Protein AF-A0A7W8EY27-F1 (afdb_monomer_lite)

Foldseek 3Di:
DDDDDDDDDDDDDDDDDDDDDDDDDDDDDDDDDDDDDDDDDDDDDDDDPPPPDPDDDDPCLVPFEKEKDWDWAADPPPVAFDQAPVRGTTWIKIFIAGLPVLDTPDIFDTHYRHDQPLVCLVVRPCVVVCVSHQYAYEPSNPPNPHNYQDDADVVRGDDPVSVVVNVVSCVSVCSNVPD

pLDDT: mean 74.83, std 25.45, range [29.02, 97.44]

Radius of gyration: 28.98 Å; chains: 1; bounding box: 50×97×65 Å

Organism: Streptomyces spectabilis (NCBI:txid68270)

Sequence (179 aa):
MAAHSPRSVASTAGLPGPLGEQRADLGAQAHRLAPVASHRTDGPRSGPPLTVGPVARFSDAVDRLWIVDGTLIPVRDRTLAASSRNYRFSANVQIIIDANTRLVVATARPAPGSKADAQVWRSAGLARHCDGVTVLGDGAYLNTGLIVPHRQRQRRPLLPGEEAENAEHRRVRARVEHT

Secondary structure (DSSP, 8-state):
---------------------------------PPPP--------PPPP---PPP--SS-TTT-EEEEEEEEEE-S-TTT-EE-TTSSEEEEEEEEEETTT--EEEE-PPEETTS-HHHHHHHHTGGGG-TTSEEE--GGGTTSSSB-PPPPBTTBPPPHHHHHHHHHHHHHHHHHH--

Structure (mmCIF, N/CA/C/O backbone):
data_AF-A0A7W8EY27-F1
#
_entry.id   AF-A0A7W8EY27-F1
#
loop_
_atom_site.group_PDB
_atom_site.id
_atom_site.type_symbol
_atom_site.label_atom_id
_atom_site.label_alt_id
_atom_site.label_comp_id
_atom_site.label_asym_id
_atom_site.label_entity_id
_atom_site.label_seq_id
_atom_site.pdbx_PDB_ins_code
_atom_site.Cartn_x
_atom_site.Cartn_y
_atom_site.Cartn_z
_atom_site.occupancy
_atom_site.B_iso_or_equiv
_atom_site.auth_seq_id
_atom_site.auth_comp_id
_atom_site.auth_asym_id
_atom_site.auth_atom_id
_atom_site.pdbx_PDB_model_num
ATOM 1 N N . MET A 1 1 ? -12.739 52.196 -45.616 1.00 39.84 1 MET A N 1
ATOM 2 C CA . MET A 1 1 ? -13.053 51.087 -46.547 1.00 39.84 1 MET A CA 1
ATOM 3 C C . MET A 1 1 ? -13.691 49.978 -45.722 1.00 39.84 1 MET A C 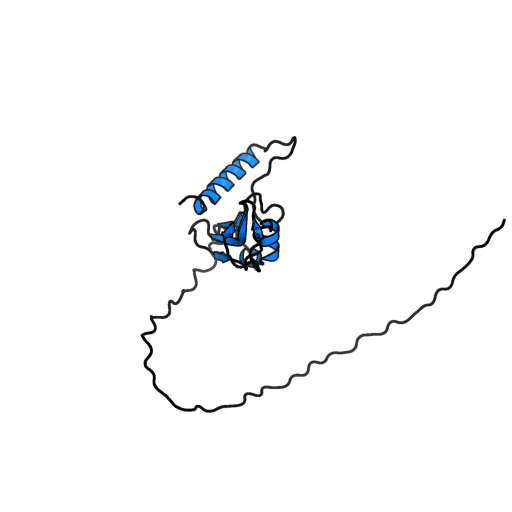1
ATOM 5 O O . MET A 1 1 ? -13.030 49.469 -44.833 1.00 39.84 1 MET A O 1
ATOM 9 N N . ALA A 1 2 ? -15.026 49.901 -45.699 1.00 39.66 2 ALA A N 1
ATOM 10 C CA . ALA A 1 2 ? -15.838 48.980 -46.519 1.00 39.66 2 ALA A CA 1
ATOM 11 C C . ALA A 1 2 ? -15.528 47.508 -46.159 1.00 39.66 2 ALA A C 1
ATOM 13 O O . ALA A 1 2 ? -14.457 47.020 -46.483 1.00 39.66 2 ALA A O 1
ATOM 14 N N . ALA A 1 3 ? -16.298 46.888 -45.258 1.00 42.50 3 ALA A N 1
ATOM 15 C CA . ALA A 1 3 ? -17.567 46.182 -45.507 1.00 42.50 3 ALA A CA 1
ATOM 16 C C . ALA A 1 3 ? -17.375 44.824 -46.211 1.00 42.50 3 ALA A C 1
ATOM 18 O O . ALA A 1 3 ? -16.775 44.793 -47.279 1.00 42.50 3 ALA A O 1
ATOM 19 N N . HIS A 1 4 ? -17.944 43.766 -45.611 1.00 36.91 4 HIS A N 1
ATOM 20 C CA . HIS A 1 4 ? -18.689 42.633 -46.206 1.00 36.91 4 HIS A CA 1
ATOM 21 C C . HIS A 1 4 ? -18.463 41.315 -45.434 1.00 36.91 4 HIS A C 1
ATOM 23 O O . HIS A 1 4 ? -17.476 40.613 -45.610 1.00 36.91 4 HIS A O 1
ATOM 29 N N . SER A 1 5 ? -19.449 40.961 -44.606 1.00 43.28 5 SER A N 1
ATOM 30 C CA . SER A 1 5 ? -19.965 39.580 -44.528 1.00 43.28 5 SER A CA 1
ATOM 31 C C . SER A 1 5 ? -20.888 39.378 -45.754 1.00 43.28 5 SER A C 1
ATOM 33 O O . SER A 1 5 ? -21.398 40.408 -46.216 1.00 43.28 5 SER A O 1
ATOM 35 N N . PRO A 1 6 ? -21.180 38.160 -46.285 1.00 49.75 6 PRO A N 1
ATOM 36 C CA . PRO A 1 6 ? -22.027 37.196 -45.554 1.00 49.75 6 PRO A CA 1
ATOM 37 C C . PRO A 1 6 ? -21.968 35.683 -45.956 1.00 49.75 6 PRO A C 1
ATOM 39 O O . PRO A 1 6 ? -21.448 35.317 -47.000 1.00 49.75 6 PRO A O 1
ATOM 42 N N . ARG A 1 7 ? -22.669 34.861 -45.142 1.00 37.38 7 ARG A N 1
ATOM 43 C CA . ARG A 1 7 ? -23.525 33.671 -45.461 1.00 37.38 7 ARG A CA 1
ATOM 44 C C . ARG A 1 7 ? -22.876 32.409 -46.082 1.00 37.38 7 ARG A C 1
ATOM 46 O O . ARG A 1 7 ? -22.248 32.473 -47.120 1.00 37.38 7 ARG A O 1
ATOM 53 N N . SER A 1 8 ? -22.946 31.234 -45.437 1.00 36.62 8 SER A N 1
ATOM 54 C CA . SER A 1 8 ? -24.095 30.322 -45.171 1.00 36.62 8 SER A CA 1
ATOM 55 C C . SER A 1 8 ? -24.242 29.244 -46.249 1.00 36.62 8 SER A C 1
ATOM 57 O O . SER A 1 8 ? -24.444 29.606 -47.399 1.00 36.62 8 SER A O 1
ATOM 59 N N . VAL A 1 9 ? -24.235 27.960 -45.856 1.00 43.50 9 VAL A N 1
ATOM 60 C CA . VAL A 1 9 ? -25.281 26.970 -46.200 1.00 43.50 9 VAL A CA 1
ATOM 61 C C . VAL A 1 9 ? -25.145 25.700 -45.347 1.00 43.50 9 VAL A C 1
ATOM 63 O O . VAL A 1 9 ? -24.051 25.195 -45.111 1.00 43.50 9 VAL A O 1
ATOM 66 N N . ALA A 1 10 ? -26.295 25.204 -44.894 1.00 38.69 10 ALA A N 1
ATOM 67 C CA . ALA A 1 10 ? -26.506 23.917 -44.243 1.00 38.69 10 ALA A CA 1
ATOM 68 C C . ALA A 1 10 ? -26.800 22.811 -45.277 1.00 38.69 10 ALA A C 1
ATOM 70 O O . ALA A 1 10 ? -27.369 23.101 -46.327 1.00 38.69 10 ALA A O 1
ATOM 71 N N . SER A 1 11 ? -26.508 21.549 -44.944 1.00 38.34 11 SER A N 1
ATOM 72 C CA . SER A 1 11 ? -27.146 20.352 -45.533 1.00 38.34 11 SER A CA 1
ATOM 73 C C . SER A 1 11 ? -26.910 19.159 -44.586 1.00 38.34 11 SER A C 1
ATOM 75 O O . SER A 1 11 ? -25.766 18.838 -44.290 1.00 38.34 11 SER A O 1
ATOM 77 N N . THR A 1 12 ? -27.877 18.757 -43.755 1.00 35.62 12 THR A N 1
ATOM 78 C CA . THR A 1 12 ? -28.962 17.763 -43.943 1.00 35.62 12 THR A CA 1
ATOM 79 C C . THR A 1 12 ? -28.544 16.336 -44.316 1.00 35.62 12 THR A C 1
ATOM 81 O O . THR A 1 12 ? -28.129 16.081 -45.437 1.00 35.62 12 THR A O 1
ATOM 84 N N . ALA A 1 13 ? -28.908 15.435 -43.392 1.00 35.19 13 ALA A N 1
ATOM 85 C CA . ALA A 1 13 ? -29.432 14.079 -43.588 1.00 35.19 13 ALA A CA 1
ATOM 86 C C . ALA A 1 13 ? -28.459 12.926 -43.905 1.00 35.19 13 ALA A C 1
ATOM 88 O O . ALA A 1 13 ? -27.740 12.940 -44.894 1.00 35.19 13 ALA A O 1
ATOM 89 N N . GLY A 1 14 ? -28.567 11.857 -43.100 1.00 32.81 14 GLY A N 1
ATOM 90 C CA . GLY A 1 14 ? -28.190 10.506 -43.524 1.00 32.81 14 GLY A CA 1
ATOM 91 C C . GLY A 1 14 ? -27.689 9.562 -42.427 1.00 32.81 14 GLY A C 1
ATOM 92 O O . GLY A 1 14 ? -26.531 9.170 -42.462 1.00 32.81 14 GLY A O 1
ATOM 93 N N . LEU A 1 15 ? -28.550 9.149 -41.488 1.00 43.91 15 LEU A N 1
ATOM 94 C CA . LEU A 1 15 ? -28.412 7.830 -40.844 1.00 43.91 15 LEU A CA 1
ATOM 95 C C . LEU A 1 15 ? -29.001 6.766 -41.782 1.00 43.91 15 LEU A C 1
ATOM 97 O O . LEU A 1 15 ? -30.041 7.022 -42.392 1.00 43.91 15 LEU A O 1
ATOM 101 N N . PRO A 1 16 ? -28.406 5.564 -41.832 1.00 44.81 16 PRO A N 1
ATOM 102 C CA . PRO A 1 16 ? -29.227 4.380 -41.571 1.00 44.81 16 PRO A CA 1
ATOM 103 C C . PRO A 1 16 ? -28.518 3.294 -40.735 1.00 44.81 16 PRO A C 1
ATOM 105 O O . PRO A 1 16 ? -27.417 2.870 -41.062 1.00 44.81 16 PRO A O 1
ATOM 108 N N . GLY A 1 17 ? -29.212 2.842 -39.681 1.00 38.66 17 GLY A N 1
ATOM 109 C CA . GLY A 1 17 ? -29.614 1.441 -39.441 1.00 38.66 17 GLY A CA 1
ATOM 110 C C . GLY A 1 17 ? -28.564 0.330 -39.207 1.00 38.66 17 GLY A C 1
ATOM 111 O O . GLY A 1 17 ? -27.627 0.197 -39.985 1.00 38.66 17 GLY A O 1
ATOM 112 N N . PRO A 1 18 ? -28.762 -0.548 -38.197 1.00 43.91 18 PRO A N 1
ATOM 113 C CA . PRO A 1 18 ? -27.839 -1.630 -37.864 1.00 43.91 18 PRO A CA 1
ATOM 114 C C . PRO A 1 18 ? -28.079 -2.897 -38.708 1.00 43.91 18 PRO A C 1
ATOM 116 O O . PRO A 1 18 ? -29.211 -3.328 -38.913 1.00 43.91 18 PRO A O 1
ATOM 119 N N . LEU A 1 19 ? -26.985 -3.528 -39.129 1.00 41.59 19 LEU A N 1
ATOM 120 C CA . LEU A 1 19 ? -26.885 -4.921 -39.578 1.00 41.59 19 LEU A CA 1
ATOM 121 C C . LEU A 1 19 ? -25.926 -5.576 -38.574 1.00 41.59 19 LEU A C 1
ATOM 123 O O . LEU A 1 19 ? -24.900 -4.987 -38.260 1.00 41.59 19 LEU A O 1
ATOM 127 N N . GLY A 1 20 ? -26.127 -6.735 -37.977 1.00 33.25 20 GLY A N 1
ATOM 128 C CA . GLY A 1 20 ? -27.022 -7.855 -38.191 1.00 33.25 20 GLY A CA 1
ATOM 129 C C . GLY A 1 20 ? -26.332 -8.997 -37.442 1.00 33.25 20 GLY A C 1
ATOM 130 O O . GLY A 1 20 ? -25.113 -9.146 -37.524 1.00 33.25 20 GLY A O 1
ATOM 131 N N . GLU A 1 21 ? -27.083 -9.728 -36.627 1.00 33.72 21 GLU A N 1
ATOM 132 C CA . GLU A 1 21 ? -26.597 -10.891 -35.891 1.00 33.72 21 GLU A CA 1
ATOM 133 C C . GLU A 1 21 ? -25.935 -11.906 -36.832 1.00 33.72 21 GLU A C 1
ATOM 135 O O . GLU A 1 21 ? -26.532 -12.342 -37.814 1.00 33.72 21 GLU A O 1
ATOM 140 N N . GLN A 1 22 ? -24.733 -12.358 -36.481 1.00 35.47 22 GLN A N 1
ATOM 141 C CA . GLN A 1 22 ? -24.201 -13.634 -36.949 1.00 35.47 22 GLN A CA 1
ATOM 142 C C . GLN A 1 22 ? -23.753 -14.447 -35.738 1.00 35.47 22 GLN A C 1
ATOM 144 O O . GLN A 1 22 ? -22.597 -14.446 -35.321 1.00 35.47 22 GLN A O 1
ATOM 149 N N . ARG A 1 23 ? -24.731 -15.149 -35.160 1.00 34.97 23 ARG A N 1
ATOM 150 C CA . ARG A 1 23 ? -24.498 -16.415 -34.472 1.00 34.97 23 ARG A CA 1
ATOM 151 C C . ARG A 1 23 ? -24.338 -17.485 -35.548 1.00 34.97 23 ARG A C 1
ATOM 153 O O . ARG A 1 23 ? -25.296 -17.788 -36.250 1.00 34.97 23 ARG A O 1
ATOM 160 N N . ALA A 1 24 ? -23.144 -18.052 -35.653 1.00 36.31 24 ALA A N 1
ATOM 161 C CA . ALA A 1 24 ? -22.920 -19.323 -36.321 1.00 36.31 24 ALA A CA 1
ATOM 162 C C . ALA A 1 24 ? -22.133 -20.222 -35.365 1.00 36.31 24 ALA A C 1
ATOM 164 O O . ALA A 1 24 ? -20.960 -20.002 -35.074 1.00 36.31 24 ALA A O 1
ATOM 165 N N . ASP A 1 25 ? -22.882 -21.175 -34.833 1.00 33.16 25 ASP A N 1
ATOM 166 C CA . ASP A 1 25 ? -22.452 -22.433 -34.247 1.00 33.16 25 ASP A CA 1
ATOM 167 C C . ASP A 1 25 ? -21.767 -23.287 -35.327 1.00 33.16 25 ASP A C 1
ATOM 169 O O . ASP A 1 25 ? -22.235 -23.264 -36.462 1.00 33.16 25 ASP A O 1
ATOM 173 N N . LEU A 1 26 ? -20.672 -23.976 -34.985 1.00 34.34 26 LEU A N 1
ATOM 174 C CA . LEU A 1 26 ? -19.937 -25.027 -35.727 1.00 34.34 26 LEU A CA 1
ATOM 175 C C . LEU A 1 26 ? -18.497 -24.987 -35.188 1.00 34.34 26 LEU A C 1
ATOM 177 O O . LEU A 1 26 ? -17.794 -23.998 -35.336 1.00 34.34 26 LEU A O 1
ATOM 181 N N . GLY A 1 27 ? -17.937 -25.988 -34.535 1.00 29.02 27 GLY A N 1
ATOM 182 C CA . GLY A 1 27 ? -18.229 -27.405 -34.536 1.00 29.02 27 GLY A CA 1
ATOM 183 C C . GLY A 1 27 ? -16.882 -28.069 -34.264 1.00 29.02 27 GLY A C 1
ATOM 184 O O . GLY A 1 27 ? -15.883 -27.764 -34.911 1.00 29.02 27 GLY A O 1
ATOM 185 N N . ALA A 1 28 ? -16.845 -28.904 -33.234 1.00 33.84 28 ALA A N 1
ATOM 186 C CA . ALA A 1 28 ? -15.670 -29.625 -32.783 1.00 33.84 28 ALA A CA 1
ATOM 187 C C . ALA A 1 28 ? -14.904 -30.305 -33.933 1.00 33.84 28 ALA A C 1
ATOM 189 O O . ALA A 1 28 ? -15.466 -31.108 -34.674 1.00 33.84 28 ALA A O 1
ATOM 190 N N . GLN A 1 29 ? -13.594 -30.072 -34.007 1.00 35.44 29 GLN A N 1
ATOM 191 C CA . GLN A 1 29 ? -12.666 -30.974 -34.690 1.00 35.44 29 GLN A CA 1
ATOM 192 C C . GLN A 1 29 ? -11.597 -31.436 -33.704 1.00 35.44 29 GLN A C 1
ATOM 194 O O . GLN A 1 29 ? -10.486 -30.920 -33.623 1.00 35.44 29 GLN A O 1
ATOM 199 N N . ALA A 1 30 ? -11.981 -32.445 -32.924 1.00 30.55 30 ALA A N 1
ATOM 200 C CA . ALA A 1 30 ? -11.060 -33.293 -32.193 1.00 30.55 30 ALA A CA 1
ATOM 201 C C . ALA A 1 30 ? -10.407 -34.268 -33.185 1.00 30.55 30 ALA A C 1
ATOM 203 O O . ALA A 1 30 ? -10.960 -35.326 -33.493 1.00 30.55 30 ALA A O 1
ATOM 204 N N . HIS A 1 31 ? -9.221 -33.924 -33.689 1.00 36.97 31 HIS A N 1
ATOM 205 C CA . HIS A 1 31 ? -8.372 -34.903 -34.357 1.00 36.97 31 HIS A CA 1
ATOM 206 C C . HIS A 1 31 ? -7.661 -35.767 -33.313 1.00 36.97 31 HIS A C 1
ATOM 208 O O . HIS A 1 31 ? -6.730 -35.367 -32.620 1.00 36.97 31 HIS A O 1
ATOM 214 N N . ARG A 1 32 ? -8.193 -36.983 -33.222 1.00 32.28 32 ARG A N 1
ATOM 215 C CA . ARG A 1 32 ? -7.692 -38.174 -32.546 1.00 32.28 32 ARG A CA 1
ATOM 216 C C . ARG A 1 32 ? -6.268 -38.505 -33.022 1.00 32.28 32 ARG A C 1
ATOM 218 O O . ARG A 1 32 ? -6.094 -38.909 -34.167 1.00 32.28 32 ARG A O 1
ATOM 225 N N . LEU A 1 33 ? -5.280 -38.405 -32.134 1.00 32.91 33 LEU A N 1
ATOM 226 C CA . LEU A 1 33 ? -3.981 -39.071 -32.275 1.00 32.91 33 LEU A CA 1
ATOM 227 C C . LEU A 1 33 ? -3.872 -40.150 -31.190 1.00 32.91 33 LEU A C 1
ATOM 229 O O . LEU A 1 33 ? -3.999 -39.866 -30.001 1.00 32.91 33 LEU A O 1
ATOM 233 N N . ALA A 1 34 ? -3.707 -41.398 -31.627 1.00 34.78 34 ALA A N 1
ATOM 234 C CA . ALA A 1 34 ? -3.417 -42.555 -30.783 1.00 34.78 34 ALA A CA 1
ATOM 235 C C . ALA A 1 34 ? -1.908 -42.602 -30.432 1.00 34.78 34 ALA A C 1
ATOM 237 O O . ALA A 1 34 ? -1.109 -41.953 -31.110 1.00 34.78 34 ALA A O 1
ATOM 238 N N . PRO A 1 35 ? -1.503 -43.326 -29.370 1.00 32.44 35 PRO A N 1
ATOM 239 C CA . PRO A 1 35 ? -0.240 -43.095 -28.676 1.00 32.44 35 PRO A CA 1
ATOM 240 C C . PRO A 1 35 ? 0.935 -43.854 -29.307 1.00 32.44 35 PRO A C 1
ATOM 242 O O . PRO A 1 35 ? 0.798 -45.008 -29.710 1.00 32.44 35 PRO A O 1
ATOM 245 N N . VAL A 1 36 ? 2.117 -43.232 -29.313 1.00 35.56 36 VAL A N 1
ATOM 246 C CA . VAL A 1 36 ? 3.402 -43.921 -29.513 1.00 35.56 36 VAL A CA 1
ATOM 247 C C . VAL A 1 36 ? 3.974 -44.308 -28.151 1.00 35.56 36 VAL A C 1
ATOM 249 O O . VAL A 1 36 ? 4.034 -43.497 -27.226 1.00 35.56 36 VAL A O 1
ATOM 252 N N . ALA A 1 37 ? 4.361 -45.575 -28.034 1.00 33.34 37 ALA A N 1
ATOM 253 C CA . ALA A 1 37 ? 4.881 -46.184 -26.824 1.00 33.34 37 ALA A CA 1
ATOM 254 C C . ALA A 1 37 ? 6.323 -45.749 -26.496 1.00 33.34 37 ALA A C 1
ATOM 256 O O . ALA A 1 37 ? 7.209 -45.747 -27.345 1.00 33.34 37 ALA A O 1
ATOM 257 N N . SER A 1 38 ? 6.508 -45.444 -25.212 1.00 35.00 38 SER A N 1
ATOM 258 C CA . SER A 1 38 ? 7.601 -45.846 -24.317 1.00 35.00 38 SER A CA 1
ATOM 259 C C . SER A 1 38 ? 9.056 -45.781 -24.805 1.00 35.00 38 SER A C 1
ATOM 261 O O . SER A 1 38 ? 9.580 -46.723 -25.389 1.00 35.00 38 SER A O 1
ATOM 263 N N . HIS A 1 39 ? 9.777 -44.774 -24.311 1.00 36.78 39 HIS A N 1
ATOM 264 C CA . HIS A 1 39 ? 11.150 -44.954 -23.834 1.00 36.78 39 HIS A CA 1
ATOM 265 C C . HIS A 1 39 ? 11.195 -44.562 -22.350 1.00 36.78 39 HIS A C 1
ATOM 267 O O . HIS A 1 39 ? 10.765 -43.477 -21.964 1.00 36.78 39 HIS A O 1
ATOM 273 N N . ARG A 1 40 ? 11.631 -45.503 -21.504 1.00 37.28 40 ARG A N 1
ATOM 274 C CA . ARG A 1 40 ? 11.847 -45.297 -20.068 1.00 37.28 40 ARG A CA 1
ATOM 275 C C . ARG A 1 40 ? 13.123 -44.485 -19.870 1.00 37.28 40 ARG A C 1
ATOM 277 O O . ARG A 1 40 ? 14.175 -44.896 -20.350 1.00 37.28 40 ARG A O 1
ATOM 284 N N . THR A 1 41 ? 13.037 -43.423 -19.083 1.00 42.50 41 THR A N 1
ATOM 285 C CA . THR A 1 41 ? 14.173 -42.858 -18.350 1.00 42.50 41 THR A CA 1
ATOM 286 C C . THR A 1 41 ? 13.697 -42.538 -16.942 1.00 42.50 41 THR A C 1
ATOM 288 O O . THR A 1 41 ? 12.775 -41.741 -16.762 1.00 42.50 41 THR A O 1
ATOM 291 N N . ASP A 1 42 ? 14.295 -43.212 -15.964 1.00 41.06 42 ASP A N 1
ATOM 292 C CA . ASP A 1 42 ? 14.052 -43.039 -14.537 1.00 41.06 42 ASP A CA 1
ATOM 293 C C . ASP A 1 42 ? 14.366 -41.597 -14.100 1.00 41.06 42 ASP A C 1
ATOM 295 O O . ASP A 1 42 ? 15.500 -41.132 -14.210 1.00 41.06 42 ASP A O 1
ATOM 299 N N . GLY A 1 43 ? 13.352 -40.882 -13.605 1.00 39.62 43 GLY A N 1
ATOM 300 C CA . GLY A 1 43 ? 13.485 -39.570 -12.964 1.00 39.62 43 GLY A CA 1
ATOM 301 C C . GLY A 1 43 ? 13.320 -39.682 -11.442 1.00 39.62 43 GLY A C 1
ATOM 302 O O . GLY A 1 43 ? 12.569 -40.543 -10.973 1.00 39.62 43 GLY A O 1
ATOM 303 N N . PRO A 1 44 ? 13.996 -38.849 -10.629 1.00 45.84 44 PRO A N 1
ATOM 304 C CA . PRO A 1 44 ? 13.914 -38.961 -9.180 1.00 45.84 44 PRO A CA 1
ATOM 305 C C . PRO A 1 44 ? 12.554 -38.483 -8.643 1.00 45.84 44 PRO A C 1
ATOM 307 O O . PRO A 1 44 ? 12.056 -37.416 -8.989 1.00 45.84 44 PRO A O 1
ATOM 310 N N . ARG A 1 45 ? 11.993 -39.338 -7.777 1.00 45.34 45 ARG A N 1
ATOM 311 C CA . ARG A 1 45 ? 10.864 -39.197 -6.836 1.00 45.34 45 ARG A CA 1
ATOM 312 C C . ARG A 1 45 ? 10.165 -37.829 -6.793 1.00 45.34 45 ARG A C 1
ATOM 314 O O . ARG A 1 45 ? 10.619 -36.900 -6.129 1.00 45.34 45 ARG A O 1
ATOM 321 N N . SER A 1 46 ? 8.964 -37.782 -7.367 1.00 51.47 46 SER A N 1
ATOM 322 C CA . SER A 1 46 ? 7.932 -36.804 -7.022 1.00 51.47 46 SER A CA 1
ATOM 323 C C . SER A 1 46 ? 7.588 -36.915 -5.531 1.00 51.47 46 SER A C 1
ATOM 325 O O . SER A 1 46 ? 7.111 -37.960 -5.081 1.00 51.47 46 SER A O 1
ATOM 327 N N . GLY A 1 47 ? 7.828 -35.854 -4.759 1.00 61.09 47 GLY A N 1
ATOM 328 C CA . GLY A 1 47 ? 7.238 -35.708 -3.426 1.00 61.09 47 GLY A CA 1
ATOM 329 C C . GLY A 1 47 ? 5.704 -35.672 -3.509 1.00 61.09 47 GLY A C 1
ATOM 330 O O . GLY A 1 47 ? 5.159 -35.421 -4.589 1.00 61.09 47 GLY A O 1
ATOM 331 N N . PRO A 1 48 ? 4.984 -35.946 -2.407 1.00 50.78 48 PRO A N 1
ATOM 332 C CA . PRO A 1 48 ? 3.528 -35.941 -2.427 1.00 50.78 48 PRO A CA 1
ATOM 333 C C . PRO A 1 48 ? 3.015 -34.543 -2.807 1.00 50.78 48 PRO A C 1
ATOM 335 O O . PRO A 1 48 ? 3.608 -33.543 -2.389 1.00 50.78 48 PRO A O 1
ATOM 338 N N . PRO A 1 49 ? 1.927 -34.440 -3.591 1.00 52.84 49 PRO A N 1
ATOM 339 C CA . PRO A 1 49 ? 1.341 -33.151 -3.915 1.00 52.84 49 PRO A CA 1
ATOM 340 C C . PRO A 1 49 ? 0.894 -32.478 -2.615 1.00 52.84 49 PRO A C 1
ATOM 342 O O . PRO A 1 49 ? 0.035 -32.996 -1.898 1.00 52.84 49 PRO A O 1
ATOM 345 N N . LEU A 1 50 ? 1.482 -31.321 -2.308 1.00 51.56 50 LEU A N 1
ATOM 346 C CA . LEU A 1 50 ? 0.990 -30.440 -1.255 1.00 51.56 50 LEU A CA 1
ATOM 347 C C . LEU A 1 50 ? -0.383 -29.929 -1.695 1.00 51.56 50 LEU A C 1
ATOM 349 O O . LEU A 1 50 ? -0.506 -28.944 -2.419 1.00 51.56 50 LEU A O 1
ATOM 353 N N . THR A 1 51 ? -1.426 -30.651 -1.298 1.00 49.16 51 THR A N 1
ATOM 354 C CA . THR A 1 51 ? -2.804 -30.206 -1.467 1.00 49.16 51 THR A CA 1
ATOM 355 C C . THR A 1 51 ? -3.047 -29.120 -0.432 1.00 49.16 51 THR A C 1
ATOM 357 O O . THR A 1 51 ? -3.208 -29.404 0.753 1.00 49.16 51 THR A O 1
ATOM 360 N N . VAL A 1 52 ? -3.046 -27.863 -0.872 1.00 55.59 52 VAL A N 1
ATOM 361 C CA . VAL A 1 52 ? -3.577 -26.760 -0.070 1.00 55.59 52 VAL A CA 1
ATOM 362 C C . VAL A 1 52 ? -5.084 -26.979 0.007 1.00 55.59 52 VAL A C 1
ATOM 364 O O . VAL A 1 52 ? -5.802 -26.787 -0.974 1.00 55.59 52 VAL A O 1
ATOM 367 N N . GLY A 1 53 ? -5.557 -27.466 1.154 1.00 46.19 53 GLY A N 1
ATOM 368 C CA . GLY A 1 53 ? -6.986 -27.570 1.422 1.00 46.19 53 GLY A CA 1
ATOM 369 C C . GLY A 1 53 ? -7.643 -26.186 1.341 1.00 46.19 53 GLY A C 1
ATOM 370 O O . GLY A 1 53 ? -6.984 -25.182 1.623 1.00 46.19 53 GLY A O 1
ATOM 371 N N . PRO A 1 54 ? -8.925 -26.094 0.951 1.00 51.50 54 PRO A N 1
ATOM 372 C CA . PRO A 1 54 ? -9.630 -24.822 0.952 1.00 51.50 54 PRO A CA 1
ATOM 373 C C . PRO A 1 54 ? -9.618 -24.246 2.372 1.00 51.50 54 PRO A C 1
ATOM 375 O O . PRO A 1 54 ? -10.165 -24.845 3.299 1.00 51.50 54 PRO A O 1
ATOM 378 N N . VAL A 1 55 ? -8.970 -23.090 2.537 1.00 56.16 55 VAL A N 1
ATOM 379 C CA . VAL A 1 55 ? -9.009 -22.321 3.784 1.00 56.16 55 VAL A CA 1
ATOM 380 C C . VAL A 1 55 ? -10.473 -22.005 4.091 1.00 56.16 55 VAL A C 1
ATOM 382 O O . VAL A 1 55 ? -11.238 -21.644 3.193 1.00 56.16 55 VAL A O 1
ATOM 385 N N . ALA A 1 56 ? -10.859 -22.222 5.349 1.00 46.84 56 ALA A N 1
ATOM 386 C CA . ALA A 1 56 ? -12.233 -22.203 5.832 1.00 46.84 56 ALA A CA 1
ATOM 387 C C . ALA A 1 56 ? -13.068 -21.019 5.303 1.00 46.84 56 ALA A C 1
ATOM 389 O O . ALA A 1 56 ? -12.612 -19.879 5.172 1.00 46.84 56 ALA A O 1
ATOM 390 N N . ARG A 1 57 ? -14.325 -21.341 4.986 1.00 45.34 57 ARG A N 1
ATOM 391 C CA . ARG A 1 57 ? -15.325 -20.463 4.380 1.00 45.34 57 ARG A CA 1
ATOM 392 C C . ARG A 1 57 ? -15.807 -19.370 5.343 1.00 45.34 57 ARG A C 1
ATOM 394 O O . ARG A 1 57 ? -16.268 -19.667 6.435 1.00 45.34 57 ARG A O 1
ATOM 401 N N . PHE A 1 58 ? -15.774 -18.132 4.846 1.00 46.84 58 PHE A N 1
ATOM 402 C CA . PHE A 1 58 ? -16.816 -17.097 4.957 1.00 46.84 58 PHE A CA 1
ATOM 403 C C . PHE A 1 58 ? -17.488 -16.824 6.321 1.00 46.84 58 PHE A C 1
ATOM 405 O O . PHE A 1 58 ? -18.675 -16.517 6.345 1.00 46.84 58 PHE A O 1
ATOM 412 N N . SER A 1 59 ? -16.749 -16.844 7.435 1.00 40.06 59 SER A N 1
ATOM 413 C CA . SER A 1 59 ? -17.215 -16.233 8.701 1.00 40.06 59 SER A CA 1
ATOM 414 C C . SER A 1 59 ? -16.344 -15.060 9.195 1.00 40.06 59 SER A C 1
ATOM 416 O O . SER A 1 59 ? -16.685 -14.438 10.190 1.00 40.06 59 SER A O 1
ATOM 418 N N . ASP A 1 60 ? -15.262 -14.724 8.480 1.00 48.50 60 ASP A N 1
ATOM 419 C CA . ASP A 1 60 ? -14.131 -13.897 8.961 1.00 48.50 60 ASP A CA 1
ATOM 420 C C . ASP A 1 60 ? -14.014 -12.498 8.323 1.00 48.50 60 ASP A C 1
ATOM 422 O O . ASP A 1 60 ? -13.053 -11.775 8.579 1.00 48.50 60 ASP A O 1
ATOM 426 N N . ALA A 1 61 ? -14.916 -12.110 7.414 1.00 48.91 61 ALA A N 1
ATOM 427 C CA . ALA A 1 61 ? -14.717 -10.908 6.588 1.00 48.91 61 ALA A CA 1
ATOM 428 C C . ALA A 1 61 ? -14.602 -9.605 7.409 1.00 48.91 61 ALA A C 1
ATOM 430 O O . ALA A 1 61 ? -13.929 -8.672 6.983 1.00 48.91 61 ALA A O 1
ATOM 431 N N . VAL A 1 62 ? -15.199 -9.567 8.605 1.00 49.44 62 VAL A N 1
ATOM 432 C CA . VAL A 1 62 ? -15.123 -8.428 9.535 1.00 49.44 62 VAL A CA 1
ATOM 433 C C . VAL A 1 62 ? -13.775 -8.314 10.261 1.00 49.44 62 VAL A C 1
ATOM 435 O O . VAL A 1 62 ? -13.416 -7.211 10.661 1.00 49.44 62 VAL A O 1
ATOM 438 N N . ASP A 1 63 ? -12.994 -9.398 10.345 1.00 64.50 63 ASP A N 1
ATOM 439 C CA . ASP A 1 63 ? -11.707 -9.437 11.063 1.00 64.50 63 ASP A CA 1
ATOM 440 C C . ASP A 1 63 ? -10.485 -9.509 10.133 1.00 64.50 63 ASP A C 1
ATOM 442 O O . ASP A 1 63 ? -9.335 -9.392 10.576 1.00 64.50 63 ASP A O 1
ATOM 446 N N . ARG A 1 64 ? -10.701 -9.691 8.823 1.00 84.44 64 ARG A N 1
ATOM 447 C CA . ARG A 1 64 ? -9.607 -9.714 7.847 1.00 84.44 64 ARG A CA 1
ATOM 448 C C . ARG A 1 64 ? -9.103 -8.304 7.588 1.00 84.44 64 ARG A C 1
ATOM 450 O O . ARG A 1 64 ? -9.785 -7.452 7.015 1.00 84.44 64 ARG A O 1
ATOM 457 N N . LEU A 1 65 ? -7.864 -8.101 8.013 1.00 93.38 65 LEU A N 1
ATOM 458 C CA . LEU A 1 65 ? -7.148 -6.846 7.939 1.00 93.38 65 LEU A CA 1
ATOM 459 C C . LEU A 1 65 ? -5.887 -7.048 7.117 1.00 93.38 65 LEU A C 1
ATOM 461 O O . LEU A 1 65 ? -4.994 -7.795 7.518 1.00 93.38 65 LEU A O 1
ATOM 465 N N . TRP A 1 66 ? -5.810 -6.390 5.969 1.00 96.25 66 TRP A N 1
ATOM 466 C CA . TRP A 1 66 ? -4.637 -6.453 5.106 1.00 96.25 66 TRP A CA 1
ATOM 467 C C . TRP A 1 66 ? -3.903 -5.122 5.080 1.00 96.25 66 TRP A C 1
ATOM 469 O O . TRP A 1 66 ? -4.489 -4.057 5.257 1.00 96.25 66 TRP A O 1
ATOM 479 N N . ILE A 1 67 ? -2.601 -5.191 4.846 1.00 96.38 67 ILE A N 1
ATOM 480 C CA . ILE A 1 67 ? -1.720 -4.042 4.678 1.00 96.38 67 ILE A CA 1
ATOM 481 C C . ILE A 1 67 ? -1.145 -4.100 3.268 1.00 96.38 67 ILE A C 1
ATOM 483 O O . ILE A 1 67 ? -0.654 -5.139 2.827 1.00 96.38 67 ILE A O 1
ATOM 487 N N . VAL A 1 68 ? -1.211 -2.976 2.566 1.00 96.69 68 VAL A N 1
ATOM 488 C CA . VAL A 1 68 ? -0.522 -2.750 1.300 1.00 96.69 68 VAL A CA 1
ATOM 489 C C . VAL A 1 68 ? 0.768 -2.007 1.584 1.00 96.69 68 VAL A C 1
ATOM 491 O O . VAL A 1 68 ? 0.757 -0.971 2.254 1.00 96.69 68 VAL A O 1
ATOM 494 N N . ASP A 1 69 ? 1.862 -2.518 1.031 1.00 94.19 69 ASP A N 1
ATOM 495 C CA . ASP A 1 69 ? 3.157 -1.853 1.075 1.00 94.19 69 ASP A CA 1
ATOM 496 C C . ASP A 1 69 ? 3.860 -1.857 -0.291 1.00 94.19 69 ASP A C 1
ATOM 498 O O . ASP A 1 69 ? 3.584 -2.677 -1.173 1.00 94.19 69 ASP A O 1
ATOM 502 N N . GLY A 1 70 ? 4.747 -0.878 -0.466 1.00 94.62 70 GLY A N 1
ATOM 503 C CA . GLY A 1 70 ? 5.557 -0.682 -1.659 1.00 94.62 70 GLY A CA 1
ATOM 504 C C . GLY A 1 70 ? 7.013 -0.947 -1.326 1.00 94.62 70 GLY A C 1
ATOM 505 O O . GLY A 1 70 ? 7.676 -0.140 -0.682 1.00 94.62 70 GLY A O 1
ATOM 506 N N . THR A 1 71 ? 7.545 -2.072 -1.791 1.00 92.94 71 THR A N 1
ATOM 507 C CA . THR A 1 71 ? 8.940 -2.438 -1.545 1.00 92.94 71 THR A CA 1
ATOM 508 C C . THR A 1 71 ? 9.798 -2.138 -2.770 1.00 92.94 71 THR A C 1
ATOM 510 O O . THR A 1 71 ? 9.570 -2.653 -3.868 1.00 92.94 71 THR A O 1
ATOM 513 N N . LEU A 1 72 ? 10.845 -1.330 -2.580 1.00 94.69 72 LEU A N 1
ATOM 514 C CA . LEU A 1 72 ? 11.867 -1.092 -3.598 1.00 94.69 72 LEU A CA 1
ATOM 515 C C . LEU A 1 72 ? 12.903 -2.216 -3.584 1.00 94.69 72 LEU A C 1
ATOM 517 O O . LEU A 1 72 ? 13.796 -2.239 -2.739 1.00 94.69 72 LEU A O 1
ATOM 521 N N . ILE A 1 73 ? 12.825 -3.111 -4.564 1.00 94.31 73 ILE A N 1
ATOM 522 C CA . ILE A 1 73 ? 13.765 -4.221 -4.727 1.00 94.31 73 ILE A CA 1
ATOM 523 C C . ILE A 1 73 ? 14.847 -3.815 -5.727 1.00 94.31 73 ILE A C 1
ATOM 525 O O . ILE A 1 73 ? 14.537 -3.558 -6.895 1.00 94.31 73 ILE A O 1
ATOM 529 N N . PRO A 1 74 ? 16.127 -3.763 -5.327 1.00 94.62 74 PRO A N 1
ATOM 530 C CA . PRO A 1 74 ? 17.198 -3.518 -6.272 1.00 94.62 74 PRO A CA 1
ATOM 531 C C . PRO A 1 74 ? 17.310 -4.612 -7.325 1.00 94.62 74 PRO A C 1
ATOM 533 O O . PRO A 1 74 ? 17.471 -5.782 -6.984 1.00 94.62 74 PRO A O 1
ATOM 536 N N . VAL A 1 75 ? 17.322 -4.232 -8.600 1.00 93.25 75 VAL A N 1
ATOM 537 C CA . VAL A 1 75 ? 17.505 -5.180 -9.707 1.00 93.25 75 VAL A CA 1
ATOM 538 C C . VAL A 1 75 ? 18.481 -4.618 -10.739 1.00 93.25 75 VAL A C 1
ATOM 540 O O . VAL A 1 75 ? 18.596 -3.406 -10.918 1.00 93.25 75 VAL A O 1
ATOM 543 N N . ARG A 1 76 ? 19.232 -5.508 -11.403 1.00 92.94 76 ARG A N 1
ATOM 544 C CA . ARG A 1 76 ? 20.195 -5.133 -12.459 1.00 92.94 76 ARG A CA 1
ATOM 545 C C . ARG A 1 76 ? 19.544 -4.964 -13.829 1.00 92.94 76 ARG A C 1
ATOM 547 O O . ARG A 1 76 ? 20.121 -4.292 -14.680 1.00 92.94 76 ARG A O 1
ATOM 554 N N . ASP A 1 77 ? 18.372 -5.562 -14.025 1.00 92.75 77 ASP A N 1
ATOM 555 C CA . ASP A 1 77 ? 17.601 -5.448 -15.256 1.00 92.75 77 ASP A CA 1
ATOM 556 C C . ASP A 1 77 ? 17.166 -3.992 -15.474 1.00 92.75 77 ASP A C 1
ATOM 558 O O . ASP A 1 77 ? 16.307 -3.462 -14.768 1.00 92.75 77 ASP A O 1
ATOM 562 N N . ARG A 1 78 ? 17.784 -3.342 -16.464 1.00 90.00 78 ARG A N 1
ATOM 563 C CA . ARG A 1 78 ? 17.543 -1.935 -16.807 1.00 90.00 78 ARG A CA 1
ATOM 564 C C . ARG A 1 78 ? 16.240 -1.713 -17.571 1.00 90.00 78 ARG A C 1
ATOM 566 O O . ARG A 1 78 ? 15.851 -0.565 -17.743 1.00 90.00 78 ARG A O 1
ATOM 573 N N . THR A 1 79 ? 15.571 -2.778 -18.010 1.00 91.88 79 THR A N 1
ATOM 574 C CA . THR A 1 79 ? 14.243 -2.688 -18.630 1.00 91.88 79 THR A CA 1
ATOM 575 C C . THR A 1 79 ? 13.132 -2.592 -17.581 1.00 91.88 79 THR A C 1
ATOM 577 O O . THR A 1 79 ? 12.091 -1.993 -17.844 1.00 91.88 79 THR A O 1
ATOM 580 N N . LEU A 1 80 ? 13.369 -3.131 -16.377 1.00 89.25 80 LEU A N 1
ATOM 581 C CA . LEU A 1 80 ? 12.421 -3.116 -15.259 1.00 89.25 80 LEU A CA 1
ATOM 582 C C . LEU A 1 80 ? 12.773 -2.084 -14.179 1.00 89.25 80 LEU A C 1
ATOM 584 O O . LEU A 1 80 ? 11.867 -1.511 -13.576 1.00 89.25 80 LEU A O 1
ATOM 588 N N . ALA A 1 81 ? 14.059 -1.831 -13.915 1.00 93.62 81 ALA A N 1
ATOM 589 C CA . ALA A 1 81 ? 14.477 -0.869 -12.897 1.00 93.62 81 ALA A CA 1
ATOM 590 C C . ALA A 1 81 ? 14.549 0.571 -13.402 1.00 93.62 81 ALA A C 1
ATOM 592 O O . ALA A 1 81 ? 14.986 0.856 -14.514 1.00 93.62 81 ALA A O 1
ATOM 593 N N . ALA A 1 82 ? 14.271 1.496 -12.487 1.00 95.69 82 ALA A N 1
ATOM 594 C CA . ALA A 1 82 ? 14.630 2.901 -12.621 1.00 95.69 82 ALA A CA 1
ATOM 595 C C . ALA A 1 82 ? 15.343 3.380 -11.354 1.00 95.69 82 ALA A C 1
ATOM 597 O O . ALA A 1 82 ? 15.264 2.739 -10.302 1.00 95.69 82 ALA A O 1
ATOM 598 N N . SER A 1 83 ? 16.039 4.514 -11.459 1.00 93.44 83 SER A N 1
ATOM 599 C CA . SER A 1 83 ? 16.574 5.202 -10.283 1.00 93.44 83 SER A CA 1
ATOM 600 C C . SER A 1 83 ? 15.434 5.512 -9.310 1.00 93.44 83 SER A C 1
ATOM 602 O O . SER A 1 83 ? 14.407 6.063 -9.705 1.00 93.44 83 SER A O 1
ATOM 604 N N . SER A 1 84 ? 15.602 5.113 -8.055 1.00 87.19 84 SER A N 1
ATOM 605 C CA . SER A 1 84 ? 14.620 5.300 -6.986 1.00 87.19 84 SER A CA 1
ATOM 606 C C . SER A 1 84 ? 15.088 6.361 -5.984 1.00 87.19 84 SER A C 1
ATOM 608 O O . SER A 1 84 ? 16.187 6.903 -6.106 1.00 87.19 84 SER A O 1
ATOM 610 N N . ARG A 1 85 ? 14.274 6.649 -4.959 1.00 83.19 85 ARG A N 1
ATOM 611 C CA . ARG A 1 85 ? 14.570 7.674 -3.935 1.00 83.19 85 ARG A CA 1
ATOM 612 C C . ARG A 1 85 ? 15.887 7.452 -3.177 1.00 83.19 85 ARG A C 1
ATOM 614 O O . ARG A 1 85 ? 16.444 8.406 -2.654 1.00 83.19 85 ARG A O 1
ATOM 621 N N . ASN A 1 86 ? 16.412 6.228 -3.184 1.00 82.44 86 ASN A N 1
ATOM 622 C CA . ASN A 1 86 ? 17.679 5.872 -2.539 1.00 82.44 86 ASN A CA 1
ATOM 623 C C . ASN A 1 86 ? 18.871 5.878 -3.519 1.00 82.44 86 ASN A C 1
ATOM 625 O O . ASN A 1 86 ? 19.873 5.216 -3.264 1.00 82.44 86 ASN A O 1
ATOM 629 N N . TYR A 1 87 ? 18.741 6.538 -4.680 1.00 79.38 87 TYR A N 1
ATOM 630 C CA . TYR A 1 87 ? 19.731 6.592 -5.775 1.00 79.38 87 TYR A CA 1
ATOM 631 C C . TYR A 1 87 ? 20.189 5.222 -6.311 1.00 79.38 87 TYR A C 1
ATOM 633 O O . TYR A 1 87 ? 21.165 5.113 -7.053 1.00 79.38 87 TYR A O 1
ATOM 641 N N . ARG A 1 88 ? 19.459 4.156 -5.970 1.00 88.62 88 ARG A N 1
ATOM 642 C CA . ARG A 1 88 ? 19.692 2.788 -6.431 1.00 88.62 88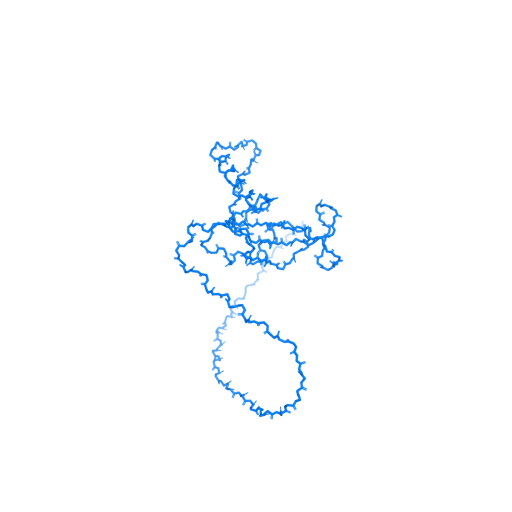 ARG A CA 1
ATOM 643 C C . ARG A 1 88 ? 18.679 2.433 -7.514 1.00 88.62 88 ARG A C 1
ATOM 645 O O . ARG A 1 88 ? 17.504 2.796 -7.412 1.00 88.62 88 ARG A O 1
ATOM 652 N N . PHE A 1 89 ? 19.140 1.726 -8.546 1.00 93.75 89 PHE A N 1
ATOM 653 C CA . PHE A 1 89 ? 18.260 1.145 -9.558 1.00 93.75 89 PHE A CA 1
ATOM 654 C C . PHE A 1 89 ? 17.441 0.022 -8.926 1.00 93.75 89 PHE A C 1
ATOM 656 O O . PHE A 1 89 ? 17.995 -0.985 -8.480 1.00 93.75 89 PHE A O 1
ATOM 663 N N . SER A 1 90 ? 16.129 0.225 -8.888 1.00 96.12 90 SER A N 1
ATOM 664 C CA . SER A 1 90 ? 15.193 -0.674 -8.224 1.00 96.12 90 SER A CA 1
ATOM 665 C C . SER A 1 90 ? 13.911 -0.817 -9.034 1.00 96.12 90 SER A C 1
ATOM 667 O O . SER A 1 90 ? 13.564 0.048 -9.844 1.00 96.12 90 SER A O 1
ATOM 669 N N . ALA A 1 91 ? 13.201 -1.906 -8.782 1.00 96.56 91 ALA A N 1
ATOM 670 C CA . ALA A 1 91 ? 11.807 -2.087 -9.136 1.00 96.56 91 ALA A CA 1
ATOM 671 C C . ALA A 1 91 ? 10.933 -1.826 -7.899 1.00 96.56 91 ALA A C 1
ATOM 673 O O . ALA A 1 91 ? 11.299 -2.219 -6.794 1.00 96.56 91 ALA A O 1
ATOM 674 N N . ASN A 1 92 ? 9.797 -1.157 -8.079 1.00 95.88 92 ASN A N 1
ATOM 675 C CA . ASN A 1 92 ? 8.763 -1.014 -7.060 1.00 95.88 92 ASN A CA 1
ATOM 676 C C . ASN A 1 92 ? 7.808 -2.213 -7.161 1.00 95.88 92 ASN A C 1
ATOM 678 O O . ASN A 1 92 ? 7.113 -2.371 -8.171 1.00 95.88 92 ASN A O 1
ATOM 682 N N . VAL A 1 93 ? 7.805 -3.060 -6.132 1.00 95.69 93 VAL A N 1
ATOM 683 C CA . VAL A 1 93 ? 6.894 -4.198 -5.993 1.00 95.69 93 VAL A CA 1
ATOM 684 C C . VAL A 1 93 ? 5.838 -3.860 -4.956 1.00 95.69 93 VAL A C 1
ATOM 686 O O . VAL A 1 93 ? 6.152 -3.518 -3.822 1.00 95.69 93 VAL A O 1
ATOM 689 N N . GLN A 1 94 ? 4.582 -4.002 -5.358 1.00 96.94 94 GLN A N 1
ATOM 690 C CA . GLN A 1 94 ? 3.433 -3.826 -4.484 1.00 96.94 94 GLN A CA 1
ATOM 691 C C . GLN A 1 94 ? 3.051 -5.169 -3.880 1.00 96.94 94 GLN A C 1
ATOM 693 O O . GLN A 1 94 ? 2.917 -6.160 -4.611 1.00 96.94 94 GLN A O 1
ATOM 698 N N . ILE A 1 95 ? 2.872 -5.188 -2.564 1.00 96.38 95 ILE A N 1
ATOM 6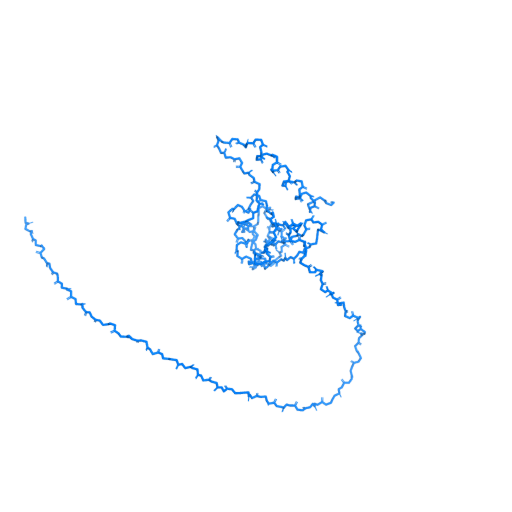99 C CA . ILE A 1 95 ? 2.572 -6.392 -1.796 1.00 96.38 95 ILE A CA 1
ATOM 700 C C . ILE A 1 95 ? 1.327 -6.166 -0.941 1.00 96.38 95 ILE A C 1
ATOM 702 O O . ILE A 1 95 ? 1.166 -5.107 -0.343 1.00 96.38 95 ILE A O 1
ATOM 706 N N . ILE A 1 96 ? 0.447 -7.165 -0.900 1.00 97.19 96 ILE A N 1
ATOM 707 C CA . ILE A 1 96 ? -0.634 -7.271 0.081 1.00 97.19 96 ILE A CA 1
ATOM 708 C C . ILE A 1 96 ? -0.188 -8.286 1.125 1.00 97.19 96 ILE A C 1
ATOM 710 O O . ILE A 1 96 ? 0.171 -9.412 0.774 1.00 97.19 96 ILE A O 1
ATOM 714 N N . ILE A 1 97 ? -0.234 -7.900 2.393 1.00 95.75 97 ILE A N 1
ATOM 715 C CA . ILE A 1 97 ? 0.148 -8.730 3.532 1.00 95.75 97 ILE A CA 1
ATOM 716 C C . ILE A 1 97 ? -1.042 -8.839 4.476 1.00 95.75 97 ILE A C 1
ATOM 718 O O . ILE A 1 97 ? -1.693 -7.844 4.786 1.00 95.75 97 ILE A O 1
ATOM 722 N N . ASP A 1 98 ? -1.311 -10.043 4.963 1.00 94.00 98 ASP A N 1
ATOM 723 C CA . ASP A 1 98 ? -2.283 -10.248 6.027 1.00 94.00 98 ASP A CA 1
ATOM 724 C C . ASP A 1 98 ? -1.696 -9.776 7.368 1.00 94.00 98 ASP A C 1
ATOM 726 O O . ASP A 1 98 ? -0.645 -10.249 7.802 1.00 94.00 98 ASP A O 1
ATOM 730 N N . ALA A 1 99 ? -2.353 -8.821 8.030 1.00 92.12 99 ALA A N 1
ATOM 731 C CA . ALA A 1 99 ? -1.809 -8.153 9.213 1.00 92.12 99 ALA A CA 1
ATOM 732 C C . ALA A 1 99 ? -1.733 -9.058 10.457 1.00 92.12 99 ALA A C 1
ATOM 734 O O . ALA A 1 99 ? -1.011 -8.735 11.405 1.00 92.12 99 ALA A O 1
ATOM 735 N N . ASN A 1 100 ? -2.473 -10.171 10.471 1.00 90.31 100 ASN A N 1
ATOM 736 C CA . ASN A 1 100 ? -2.525 -11.096 11.601 1.00 90.31 100 ASN A CA 1
ATOM 737 C C . ASN A 1 100 ? -1.507 -12.230 11.434 1.00 90.31 100 ASN A C 1
ATOM 739 O O . ASN A 1 100 ? -0.805 -12.576 12.381 1.00 90.31 100 ASN A O 1
ATOM 743 N N . THR A 1 101 ? -1.400 -12.784 10.226 1.00 91.31 101 THR A N 1
ATOM 744 C CA . THR A 1 101 ? -0.501 -13.909 9.917 1.00 91.31 101 THR A CA 1
ATOM 745 C C . THR A 1 101 ? 0.863 -13.471 9.391 1.00 91.31 101 THR A C 1
ATOM 747 O O . THR A 1 101 ? 1.797 -14.270 9.386 1.00 91.31 101 THR A O 1
ATOM 750 N N . ARG A 1 102 ? 0.991 -12.211 8.952 1.00 91.62 102 ARG A N 1
ATOM 751 C CA . ARG A 1 102 ? 2.176 -11.638 8.287 1.00 91.62 102 ARG A CA 1
ATOM 752 C C . ARG A 1 102 ? 2.553 -12.346 6.982 1.00 91.62 102 ARG A C 1
ATOM 754 O O . ARG A 1 102 ? 3.664 -12.179 6.483 1.00 91.62 102 ARG A O 1
ATOM 761 N N . LEU A 1 103 ? 1.640 -13.132 6.415 1.00 93.31 103 LEU A N 1
ATOM 762 C CA . LEU A 1 103 ? 1.848 -13.815 5.145 1.00 93.31 103 LEU A CA 1
ATOM 763 C C . LEU A 1 103 ? 1.501 -12.896 3.975 1.00 93.31 103 LEU A C 1
ATOM 765 O O . LEU A 1 103 ? 0.544 -12.122 4.025 1.00 93.31 103 LEU A O 1
ATOM 769 N N . VAL A 1 104 ? 2.274 -13.014 2.896 1.00 94.88 104 VAL A N 1
ATOM 770 C CA . VAL A 1 104 ? 1.976 -12.338 1.631 1.00 94.88 104 VAL A CA 1
ATOM 771 C C . VAL A 1 104 ? 0.744 -12.987 1.005 1.00 94.88 104 VAL A C 1
ATOM 773 O O . VAL A 1 104 ? 0.735 -14.183 0.725 1.00 94.88 104 VAL A O 1
ATOM 776 N N . VAL A 1 105 ? -0.281 -12.177 0.761 1.00 95.69 105 VAL A N 1
ATOM 777 C CA . VAL A 1 105 ? -1.538 -12.584 0.126 1.00 95.69 105 VAL A CA 1
ATOM 778 C C . VAL A 1 105 ? -1.417 -12.508 -1.392 1.00 95.69 105 VAL A C 1
ATOM 780 O O . VAL A 1 105 ? -1.811 -13.428 -2.106 1.00 95.69 105 VAL A O 1
ATOM 783 N N . ALA A 1 106 ? -0.873 -11.402 -1.900 1.00 96.38 106 ALA A N 1
ATOM 784 C CA . ALA A 1 106 ? -0.731 -11.169 -3.329 1.00 96.38 106 ALA A CA 1
ATOM 785 C C . ALA A 1 106 ? 0.391 -10.173 -3.626 1.00 96.38 106 ALA A C 1
ATOM 787 O O . ALA A 1 106 ? 0.682 -9.278 -2.833 1.00 96.38 106 ALA A O 1
ATOM 788 N N . THR A 1 107 ? 0.973 -10.298 -4.816 1.00 96.25 107 THR A N 1
ATOM 789 C CA . THR A 1 107 ? 1.921 -9.336 -5.384 1.00 96.25 107 THR A CA 1
ATOM 790 C C . THR A 1 107 ? 1.561 -9.054 -6.840 1.00 96.25 107 THR A C 1
ATOM 792 O O . THR A 1 107 ? 0.810 -9.804 -7.472 1.00 96.25 107 THR A O 1
ATOM 795 N N . ALA A 1 108 ? 2.062 -7.945 -7.377 1.00 92.94 108 ALA A N 1
ATOM 796 C CA . ALA A 1 108 ? 1.869 -7.576 -8.776 1.00 92.94 108 ALA A CA 1
ATOM 797 C C . ALA A 1 108 ? 3.176 -7.571 -9.561 1.00 92.94 108 ALA A C 1
ATOM 799 O O . ALA A 1 108 ? 4.272 -7.626 -8.999 1.00 92.94 108 ALA A O 1
ATOM 800 N N . ARG A 1 109 ? 3.051 -7.447 -10.889 1.00 94.38 109 ARG A N 1
ATOM 801 C CA . ARG A 1 109 ? 4.205 -7.195 -11.748 1.00 94.38 109 ARG A CA 1
ATOM 802 C C . ARG A 1 109 ? 4.921 -5.921 -11.263 1.00 94.38 109 ARG A C 1
ATOM 804 O O . ARG A 1 109 ? 4.253 -4.900 -11.096 1.00 94.38 109 ARG A O 1
ATOM 81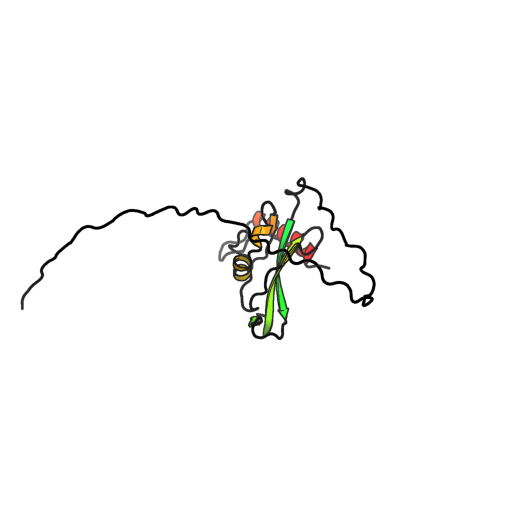1 N N . PRO A 1 110 ? 6.250 -5.960 -11.071 1.00 94.31 110 PRO A N 1
ATOM 812 C CA . PRO A 1 110 ? 7.012 -4.791 -10.659 1.00 94.31 110 PRO A CA 1
ATOM 813 C C . PRO A 1 110 ? 6.851 -3.629 -11.639 1.00 94.31 110 PRO A C 1
ATOM 815 O O . PRO A 1 110 ? 6.873 -3.822 -12.857 1.00 94.31 110 PRO A O 1
ATOM 818 N N . ALA A 1 111 ? 6.774 -2.419 -11.096 1.00 96.12 111 ALA A N 1
ATOM 819 C CA . ALA A 1 111 ? 6.930 -1.183 -11.850 1.00 96.12 111 ALA A CA 1
ATOM 820 C C . ALA A 1 111 ? 8.353 -0.622 -11.678 1.00 96.12 111 ALA A C 1
ATOM 822 O O . ALA A 1 111 ? 9.058 -0.999 -10.739 1.00 96.12 111 ALA A O 1
ATOM 823 N N . PRO A 1 112 ? 8.794 0.319 -12.529 1.00 96.25 112 PRO A N 1
ATOM 824 C CA . PRO A 1 112 ? 10.057 1.015 -12.308 1.00 96.25 112 PRO A CA 1
ATOM 825 C C . PRO A 1 112 ? 10.099 1.720 -10.945 1.00 96.25 112 PRO A C 1
ATOM 827 O O . PRO A 1 112 ? 9.134 2.374 -10.555 1.00 96.25 112 PRO A O 1
ATOM 830 N N . GLY A 1 113 ? 11.230 1.644 -10.236 1.00 95.06 113 GLY A N 1
ATOM 831 C CA . GLY A 1 113 ? 11.400 2.166 -8.870 1.00 95.06 113 GLY A CA 1
ATOM 832 C C . GLY A 1 113 ? 11.252 3.683 -8.696 1.00 95.06 113 GLY A C 1
ATOM 833 O O . GLY A 1 113 ? 11.242 4.170 -7.569 1.00 95.06 113 GLY A O 1
ATOM 834 N N . SER A 1 114 ? 11.130 4.437 -9.790 1.00 94.75 114 SER A N 1
ATOM 835 C CA . SER A 1 114 ? 10.799 5.866 -9.780 1.00 94.75 114 SER A CA 1
ATOM 836 C C . SER A 1 114 ? 9.293 6.141 -9.679 1.00 94.75 114 SER A C 1
ATOM 838 O O . SER A 1 114 ? 8.892 7.286 -9.463 1.00 94.75 114 SER A O 1
ATOM 840 N N . LYS A 1 115 ? 8.439 5.124 -9.861 1.00 95.69 115 LYS A N 1
ATOM 841 C CA . LYS A 1 115 ? 6.979 5.267 -9.815 1.00 95.69 115 LYS A CA 1
ATOM 842 C C . LYS A 1 115 ? 6.485 5.348 -8.372 1.00 95.69 115 LYS A C 1
ATOM 844 O O . LYS A 1 115 ? 6.872 4.542 -7.530 1.00 95.69 115 LYS A O 1
ATOM 849 N N . ALA A 1 116 ? 5.608 6.320 -8.119 1.00 95.44 116 ALA A N 1
ATOM 850 C CA . ALA A 1 116 ? 4.967 6.517 -6.823 1.00 95.44 116 ALA A CA 1
ATOM 851 C C . ALA A 1 116 ? 3.996 5.375 -6.498 1.00 95.44 116 ALA A C 1
ATOM 853 O O . ALA A 1 116 ? 3.274 4.914 -7.384 1.00 95.44 116 ALA A O 1
ATOM 854 N N . ASP A 1 117 ? 3.915 4.987 -5.228 1.00 95.50 117 ASP A N 1
ATOM 855 C CA . ASP A 1 117 ? 3.158 3.813 -4.780 1.00 95.50 117 ASP A CA 1
ATOM 856 C C . ASP A 1 117 ? 1.680 3.865 -5.168 1.00 95.50 117 ASP A C 1
ATOM 858 O O . ASP A 1 117 ? 1.184 2.941 -5.807 1.00 95.50 117 ASP A O 1
ATOM 862 N N . ALA A 1 118 ? 0.996 4.997 -4.959 1.00 96.88 118 ALA A N 1
ATOM 863 C CA . ALA A 1 118 ? -0.384 5.161 -5.420 1.00 96.88 118 ALA A CA 1
ATOM 864 C C . ALA A 1 118 ? -0.567 4.949 -6.937 1.00 96.88 118 ALA A C 1
ATOM 866 O O . ALA A 1 118 ? -1.632 4.516 -7.379 1.00 96.88 118 ALA A O 1
ATOM 867 N N . GLN A 1 119 ? 0.426 5.285 -7.768 1.00 96.88 119 GLN A N 1
ATOM 868 C CA . GLN A 1 119 ? 0.356 5.028 -9.211 1.00 96.88 119 GLN A CA 1
ATOM 869 C C . GLN A 1 119 ? 0.538 3.538 -9.511 1.00 96.88 119 GLN A C 1
ATOM 871 O O . GLN A 1 119 ? -0.196 2.985 -10.336 1.00 96.88 119 GLN A O 1
ATOM 876 N N . VAL A 1 120 ? 1.503 2.893 -8.854 1.00 97.06 120 VAL A N 1
ATOM 877 C CA . VAL A 1 120 ? 1.753 1.462 -9.046 1.00 97.06 120 VAL A CA 1
ATOM 878 C C . VAL A 1 120 ? 0.548 0.658 -8.567 1.00 97.06 120 VAL A C 1
ATOM 880 O O . VAL A 1 120 ? 0.028 -0.136 -9.337 1.00 97.06 120 VAL A O 1
ATOM 883 N N . TRP A 1 121 ? 0.006 0.953 -7.385 1.00 97.44 121 TRP A N 1
ATOM 884 C CA . TRP A 1 121 ? -1.206 0.329 -6.851 1.00 97.44 121 TRP A CA 1
ATOM 885 C C . TRP A 1 121 ? -2.384 0.344 -7.833 1.00 97.44 121 TRP A C 1
ATOM 887 O O . TRP A 1 121 ? -2.946 -0.705 -8.151 1.00 97.44 121 TRP A O 1
ATOM 897 N N . ARG A 1 122 ? -2.727 1.521 -8.380 1.00 96.44 122 ARG A N 1
ATOM 898 C CA . ARG A 1 122 ? -3.858 1.663 -9.318 1.00 96.44 122 ARG A CA 1
ATOM 899 C C . ARG A 1 122 ? -3.680 0.841 -10.595 1.00 96.44 122 ARG A C 1
ATOM 901 O O . ARG A 1 122 ? -4.665 0.386 -11.163 1.00 96.44 122 ARG A O 1
ATOM 908 N N . SER A 1 123 ? -2.442 0.660 -11.052 1.00 95.25 123 SER A N 1
ATOM 909 C CA . SER A 1 123 ? -2.131 -0.082 -12.284 1.00 95.25 123 SER A CA 1
ATOM 910 C C . SER A 1 123 ? -1.807 -1.563 -12.052 1.00 95.25 123 SER A C 1
ATOM 912 O O . SER A 1 123 ? -1.873 -2.356 -12.986 1.00 95.25 123 SER A O 1
ATOM 914 N N . ALA A 1 124 ? -1.512 -1.956 -10.812 1.00 93.31 124 ALA A N 1
ATOM 915 C CA . ALA A 1 124 ? -1.145 -3.313 -10.414 1.00 93.31 124 ALA A CA 1
ATOM 916 C C . ALA A 1 124 ? -2.317 -4.311 -10.475 1.00 93.31 124 ALA A C 1
ATOM 918 O O . ALA A 1 124 ? -2.110 -5.527 -10.470 1.00 93.31 124 ALA A O 1
ATOM 919 N N . GLY A 1 125 ? -3.556 -3.809 -10.496 1.00 94.31 125 GLY A N 1
ATOM 920 C CA . GLY A 1 125 ? -4.773 -4.622 -10.488 1.00 94.31 125 GLY A CA 1
ATOM 921 C C . GLY A 1 125 ? -5.010 -5.378 -9.177 1.00 94.31 125 GLY A C 1
ATOM 922 O O . GLY A 1 125 ? -5.884 -6.239 -9.139 1.00 94.31 125 GLY A O 1
ATOM 923 N N . LEU A 1 126 ? -4.242 -5.096 -8.121 1.00 95.12 126 LEU A N 1
ATOM 924 C CA . LEU A 1 126 ? -4.310 -5.797 -6.834 1.00 95.12 126 LEU A CA 1
ATOM 925 C C . LEU A 1 126 ? -5.599 -5.529 -6.058 1.00 95.12 126 LEU A C 1
ATOM 927 O O . LEU A 1 126 ? -6.026 -6.391 -5.298 1.00 95.12 126 LEU A O 1
ATOM 931 N N . ALA A 1 127 ? -6.250 -4.392 -6.310 1.00 93.62 127 ALA A N 1
ATOM 932 C CA . ALA A 1 127 ? -7.507 -4.018 -5.666 1.00 93.62 127 ALA A CA 1
ATOM 933 C C . ALA A 1 127 ? -8.617 -5.074 -5.828 1.00 93.62 127 ALA A C 1
ATOM 935 O O . ALA A 1 127 ? -9.451 -5.202 -4.943 1.00 93.62 127 ALA A O 1
ATOM 936 N N . ARG A 1 128 ? -8.586 -5.888 -6.896 1.00 93.38 128 ARG A N 1
ATOM 937 C CA . ARG A 1 128 ? -9.545 -6.990 -7.123 1.00 93.38 128 ARG A CA 1
ATOM 938 C C . ARG A 1 128 ? -9.530 -8.071 -6.038 1.00 93.38 128 ARG A C 1
ATOM 940 O O . ARG A 1 128 ? -10.437 -8.887 -5.979 1.00 93.38 128 ARG A O 1
ATOM 947 N N . HIS A 1 129 ? -8.462 -8.136 -5.244 1.00 91.56 129 HIS A N 1
ATOM 948 C CA . HIS A 1 129 ? -8.345 -9.092 -4.144 1.00 91.56 129 HIS A CA 1
ATOM 949 C C . HIS A 1 129 ? -8.972 -8.558 -2.854 1.00 91.56 129 HIS A C 1
ATOM 951 O O . HIS A 1 129 ? -9.199 -9.330 -1.934 1.00 91.56 129 HIS A O 1
ATOM 957 N N . CYS A 1 130 ? -9.234 -7.251 -2.778 1.00 92.06 130 CYS A N 1
ATOM 958 C CA . CYS A 1 130 ? -9.574 -6.537 -1.548 1.00 92.06 130 CYS A CA 1
ATOM 959 C C . CYS A 1 130 ? -11.083 -6.451 -1.269 1.00 92.06 130 CYS A C 1
ATOM 961 O O . CYS A 1 130 ? -11.482 -5.800 -0.304 1.00 92.06 130 CYS A O 1
ATOM 963 N N . ASP A 1 131 ? -11.924 -7.074 -2.097 1.00 90.25 131 ASP A N 1
ATOM 964 C CA . ASP A 1 131 ? -13.377 -7.005 -1.950 1.00 90.25 131 ASP A CA 1
ATOM 965 C C . ASP A 1 131 ? -13.824 -7.579 -0.597 1.00 90.25 131 ASP A C 1
ATOM 967 O O . ASP A 1 131 ? -13.560 -8.736 -0.266 1.00 90.25 131 ASP A O 1
ATOM 971 N N . GLY A 1 132 ? -14.510 -6.752 0.196 1.00 88.56 132 GLY A N 1
ATOM 972 C CA . GLY A 1 132 ? -14.999 -7.132 1.524 1.00 88.56 132 GLY A CA 1
ATOM 973 C C . GLY A 1 132 ? -13.911 -7.271 2.594 1.00 88.56 132 GLY A C 1
ATOM 974 O O . GLY A 1 132 ? -14.190 -7.842 3.644 1.00 88.56 132 GLY A O 1
ATOM 975 N N . VAL A 1 133 ? -12.696 -6.769 2.347 1.00 93.00 133 VAL A N 1
ATOM 976 C CA . VAL A 1 133 ? -11.577 -6.792 3.299 1.00 93.00 133 VAL A CA 1
ATOM 977 C C . VAL A 1 133 ? -11.189 -5.367 3.687 1.00 93.00 133 VAL A C 1
ATOM 979 O O . VAL A 1 133 ? -11.149 -4.466 2.849 1.00 93.00 133 VAL A O 1
ATOM 982 N N . THR A 1 134 ? -10.859 -5.155 4.961 1.00 94.31 134 THR A N 1
ATOM 983 C CA . THR A 1 134 ? -10.320 -3.870 5.417 1.00 94.31 134 THR A CA 1
ATOM 984 C C . THR A 1 134 ? -8.849 -3.786 5.020 1.00 94.31 134 THR A C 1
ATOM 986 O O . THR A 1 134 ? -8.045 -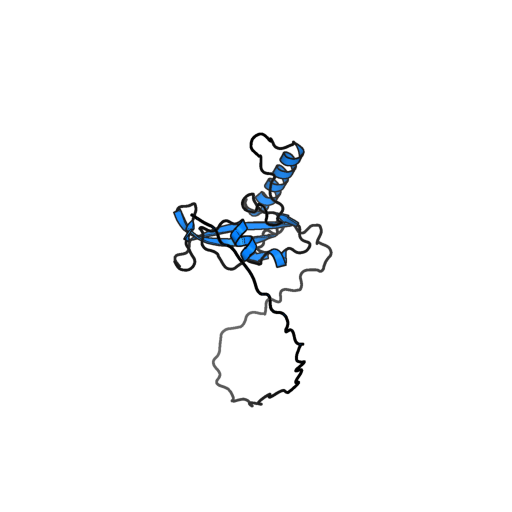4.614 5.449 1.00 94.31 134 THR A O 1
ATOM 989 N N . VAL A 1 135 ? -8.477 -2.794 4.204 1.00 96.44 135 VAL A N 1
ATOM 990 C CA . VAL A 1 135 ? -7.111 -2.683 3.668 1.00 96.44 135 VAL A CA 1
ATOM 991 C C . VAL A 1 135 ? -6.471 -1.350 4.027 1.00 96.44 135 VAL A C 1
ATOM 993 O O . VAL A 1 135 ? -6.971 -0.282 3.665 1.00 96.44 135 VAL A O 1
ATOM 996 N N . LEU A 1 136 ? -5.340 -1.421 4.726 1.00 96.62 136 LEU A N 1
ATOM 997 C CA . LEU A 1 136 ? -4.544 -0.272 5.133 1.00 96.62 136 LEU A CA 1
ATOM 998 C C . LEU A 1 136 ? -3.417 -0.021 4.136 1.00 96.62 136 LEU A C 1
ATOM 1000 O O . LEU A 1 136 ? -2.776 -0.952 3.664 1.00 96.62 136 LEU A O 1
ATOM 1004 N N . GLY A 1 137 ? -3.126 1.248 3.879 1.00 96.00 137 GLY A N 1
ATOM 1005 C CA . GLY A 1 137 ? -1.908 1.691 3.206 1.00 96.00 137 GLY A CA 1
ATOM 1006 C C . GLY A 1 137 ? -1.254 2.825 3.984 1.00 96.00 137 GLY A C 1
ATOM 1007 O O . GLY A 1 137 ? -1.862 3.431 4.870 1.00 96.00 137 GLY A O 1
ATOM 1008 N N . ASP A 1 138 ? -0.005 3.134 3.665 1.00 94.38 138 ASP A N 1
ATOM 1009 C CA . ASP A 1 138 ? 0.651 4.332 4.179 1.00 94.38 138 ASP A CA 1
ATOM 1010 C C . ASP A 1 138 ? 0.170 5.626 3.485 1.00 94.38 138 ASP A C 1
ATOM 1012 O O . ASP A 1 138 ? -0.695 5.627 2.604 1.00 94.38 138 ASP A O 1
ATOM 1016 N N . GLY A 1 139 ? 0.740 6.768 3.877 1.00 95.31 139 GLY A N 1
ATOM 1017 C CA . GLY A 1 139 ? 0.400 8.061 3.276 1.00 95.31 139 GLY A CA 1
ATOM 1018 C C . GLY A 1 139 ? 0.778 8.202 1.792 1.00 95.31 139 GLY A C 1
ATOM 1019 O O . GLY A 1 139 ? 0.273 9.109 1.128 1.00 95.31 139 GLY A O 1
ATOM 1020 N N . ALA A 1 140 ? 1.632 7.336 1.238 1.00 95.31 140 ALA A N 1
ATOM 1021 C CA . ALA A 1 140 ? 1.963 7.320 -0.187 1.00 95.31 140 ALA A CA 1
ATOM 1022 C C . ALA A 1 140 ? 0.820 6.758 -1.050 1.00 95.31 140 ALA A C 1
ATOM 1024 O O . ALA A 1 140 ? 0.811 6.987 -2.262 1.00 95.31 140 ALA A O 1
ATOM 1025 N N . TYR A 1 141 ? -0.179 6.115 -0.431 1.00 96.62 141 TYR A N 1
ATOM 1026 C CA . TYR A 1 141 ? -1.381 5.578 -1.075 1.00 96.62 141 TYR A CA 1
ATOM 1027 C C . TYR A 1 141 ? -2.592 6.520 -1.040 1.00 96.62 141 TYR A C 1
ATOM 1029 O O . TYR A 1 141 ? -3.724 6.087 -1.252 1.00 96.62 141 TYR A O 1
ATOM 1037 N N . LEU A 1 142 ? -2.414 7.820 -0.799 1.00 94.88 142 LEU A N 1
ATOM 1038 C CA . LEU A 1 142 ? -3.536 8.766 -0.825 1.00 94.88 142 LEU A CA 1
ATOM 1039 C C . LEU A 1 142 ? -4.336 8.692 -2.148 1.00 94.88 142 LEU A C 1
ATOM 1041 O O . LEU A 1 142 ? -3.779 8.570 -3.245 1.00 94.88 142 LEU A O 1
ATOM 1045 N N . ASN A 1 143 ? -5.664 8.812 -2.037 1.00 94.50 143 ASN A N 1
ATOM 1046 C CA . ASN A 1 143 ? -6.627 8.759 -3.149 1.00 94.50 143 ASN A CA 1
ATOM 1047 C C . ASN A 1 143 ? -6.643 7.418 -3.917 1.00 94.50 143 ASN A C 1
ATOM 1049 O O . ASN A 1 143 ? -6.740 7.407 -5.148 1.00 94.50 143 ASN A O 1
ATOM 1053 N N . THR A 1 144 ? -6.494 6.289 -3.221 1.00 95.00 144 THR A N 1
ATOM 1054 C CA . THR A 1 144 ? -6.504 4.937 -3.824 1.00 95.00 144 THR A CA 1
ATOM 1055 C C . THR A 1 144 ? -7.656 4.041 -3.363 1.00 95.00 144 THR A C 1
ATOM 1057 O O . THR A 1 144 ? -7.782 2.930 -3.870 1.00 95.00 144 THR A O 1
ATOM 1060 N N . GLY A 1 145 ? -8.481 4.508 -2.421 1.00 93.62 145 GLY A N 1
ATOM 1061 C CA . GLY A 1 145 ? -9.524 3.706 -1.771 1.00 93.62 145 GLY A CA 1
ATOM 1062 C C . GLY A 1 145 ? -9.038 2.912 -0.553 1.00 93.62 145 GLY A C 1
ATOM 1063 O O . GLY A 1 145 ? -9.861 2.347 0.155 1.00 93.62 145 GLY A O 1
ATOM 1064 N N . LEU A 1 146 ? -7.729 2.902 -0.279 1.00 96.25 146 LEU A N 1
ATOM 1065 C CA . LEU A 1 146 ? -7.164 2.310 0.933 1.00 96.25 146 LEU A CA 1
ATOM 1066 C C . LEU A 1 146 ? -7.409 3.194 2.162 1.00 96.25 146 LEU A C 1
ATOM 1068 O O . LEU A 1 146 ? -7.464 4.424 2.055 1.00 96.25 146 LEU A O 1
ATOM 1072 N N . ILE A 1 147 ? -7.468 2.567 3.338 1.00 96.38 147 ILE A N 1
ATOM 1073 C CA . ILE A 1 147 ? -7.451 3.274 4.619 1.00 96.38 147 ILE A CA 1
ATOM 1074 C C . ILE A 1 147 ? -6.020 3.749 4.880 1.00 96.38 147 ILE A C 1
ATOM 1076 O O . ILE A 1 147 ? -5.109 2.966 5.157 1.00 96.38 147 ILE A O 1
ATOM 1080 N N . VAL A 1 148 ? -5.819 5.055 4.775 1.00 96.81 148 VAL A N 1
ATOM 1081 C CA . VAL A 1 148 ? -4.521 5.720 4.927 1.00 96.81 148 VAL A CA 1
ATOM 1082 C C . VAL A 1 148 ? -4.581 6.693 6.102 1.00 96.81 148 VAL A C 1
ATOM 1084 O O . VAL A 1 148 ? -5.666 7.185 6.417 1.00 96.81 148 VAL A O 1
ATOM 1087 N N . PRO A 1 149 ? -3.450 6.994 6.762 1.00 96.62 149 PRO A N 1
ATOM 1088 C CA . PRO A 1 149 ? -3.465 7.870 7.922 1.00 96.62 149 PRO A CA 1
ATOM 1089 C C . PRO A 1 149 ? -3.898 9.288 7.530 1.00 96.62 149 PRO A C 1
ATOM 1091 O O . PRO A 1 149 ? -3.563 9.795 6.451 1.00 96.62 149 PRO A O 1
ATOM 1094 N N . HIS A 1 150 ? -4.602 9.959 8.440 1.00 94.81 150 HIS A N 1
ATOM 1095 C CA . HIS A 1 150 ? -4.953 11.367 8.321 1.00 94.81 150 HIS A CA 1
ATOM 1096 C C . HIS A 1 150 ? -3.695 12.211 8.179 1.00 94.81 150 HIS A C 1
ATOM 1098 O O . HIS A 1 150 ? -2.781 12.164 9.006 1.00 94.81 150 HIS A O 1
ATOM 1104 N N . ARG A 1 151 ? -3.655 13.023 7.125 1.00 91.88 151 ARG A N 1
ATOM 1105 C CA . ARG A 1 151 ? -2.536 13.921 6.850 1.00 91.88 151 ARG A CA 1
ATOM 1106 C C . ARG A 1 151 ? -2.836 15.314 7.388 1.00 91.88 151 ARG A C 1
ATOM 1108 O O . ARG A 1 151 ? -3.793 15.953 6.945 1.00 91.88 151 ARG A O 1
ATOM 1115 N N . GLN A 1 152 ? -1.960 15.819 8.254 1.00 91.12 152 GLN A N 1
ATOM 1116 C CA . GLN A 1 152 ? -1.990 17.218 8.679 1.00 91.12 152 GLN A CA 1
ATOM 1117 C C . GLN A 1 152 ? -1.878 18.143 7.458 1.00 91.12 152 GLN A C 1
ATOM 1119 O O . GLN A 1 152 ? -1.029 17.945 6.581 1.00 91.12 152 GLN A O 1
ATOM 1124 N N . ARG A 1 153 ? -2.741 19.160 7.385 1.00 89.69 153 ARG A N 1
ATOM 1125 C CA . ARG A 1 153 ? -2.725 20.158 6.305 1.00 89.69 153 ARG A CA 1
ATOM 1126 C C . ARG A 1 153 ? -2.197 21.484 6.839 1.00 89.69 153 ARG A C 1
ATOM 1128 O O . ARG A 1 153 ? -2.262 21.758 8.036 1.00 89.69 153 ARG A O 1
ATOM 1135 N N . GLN A 1 154 ? -1.683 22.329 5.947 1.00 91.62 154 GLN A N 1
ATOM 1136 C CA . GLN A 1 154 ? -1.267 23.676 6.336 1.00 91.62 154 GLN A CA 1
ATOM 1137 C C . GLN A 1 154 ? -2.441 24.394 7.010 1.00 91.62 154 GLN A C 1
ATOM 1139 O O . GLN A 1 154 ? -3.533 24.447 6.447 1.00 91.62 154 GLN A O 1
ATOM 1144 N N . ARG A 1 155 ? -2.206 24.922 8.217 1.00 90.69 155 ARG A N 1
ATOM 1145 C CA . ARG A 1 155 ? -3.203 25.637 9.036 1.00 90.69 155 ARG A CA 1
ATOM 1146 C C . ARG A 1 155 ? -4.406 24.798 9.494 1.00 90.69 155 ARG A C 1
ATOM 1148 O O . ARG A 1 155 ? -5.390 25.363 9.954 1.00 90.69 155 ARG A O 1
ATOM 1155 N N . ARG A 1 156 ? -4.326 23.468 9.413 1.00 93.19 156 ARG A N 1
ATOM 1156 C CA . ARG A 1 156 ? -5.305 22.550 10.006 1.00 93.19 156 ARG A CA 1
ATOM 1157 C C . ARG A 1 156 ? -4.552 21.457 10.773 1.00 93.19 156 ARG A C 1
ATOM 1159 O O . ARG A 1 156 ? -4.093 20.502 10.136 1.00 93.19 156 ARG A O 1
ATOM 1166 N N . PRO A 1 157 ? -4.367 21.612 12.099 1.00 92.69 157 PRO A N 1
ATOM 1167 C CA . PRO A 1 157 ? -3.857 20.523 12.924 1.00 92.69 157 PRO A CA 1
ATOM 1168 C C . PRO A 1 157 ? -4.824 19.336 12.877 1.00 92.69 157 PRO A C 1
ATOM 1170 O O . PRO A 1 157 ? -5.994 19.499 12.520 1.00 92.69 157 PRO A O 1
ATOM 1173 N N . LEU A 1 158 ? -4.311 18.151 13.202 1.00 94.88 158 LEU A N 1
ATOM 1174 C CA . LEU A 1 158 ? -5.158 16.978 13.360 1.00 94.88 158 LEU A CA 1
ATOM 1175 C C . LEU A 1 158 ? -6.057 17.167 14.582 1.00 94.88 158 LEU A C 1
ATOM 1177 O O . LEU A 1 158 ? -5.655 17.753 15.587 1.00 94.88 158 LEU A O 1
ATOM 1181 N N . LEU A 1 159 ? -7.291 16.694 14.476 1.00 96.12 159 LEU A N 1
ATOM 1182 C CA . LEU A 1 159 ? -8.185 16.604 15.622 1.00 96.12 159 LEU A CA 1
ATOM 1183 C C . LEU A 1 159 ? -7.731 15.450 16.534 1.00 96.12 159 LEU A C 1
ATOM 1185 O O . LEU A 1 159 ? -7.198 14.465 16.023 1.00 96.12 159 LEU A O 1
ATOM 1189 N N . PRO A 1 160 ? -8.012 15.489 17.852 1.00 95.38 160 PRO A N 1
ATOM 1190 C CA . PRO A 1 160 ? -7.639 14.402 18.763 1.00 95.38 160 PRO A CA 1
ATOM 1191 C C . PRO A 1 160 ? -8.114 13.010 18.307 1.00 95.38 160 PRO A C 1
ATOM 1193 O O . PRO A 1 160 ? -7.398 12.026 18.466 1.00 95.38 160 PRO A O 1
ATOM 1196 N N . GLY A 1 161 ? -9.294 12.925 17.678 1.00 96.38 161 GLY A N 1
ATOM 1197 C CA . GLY A 1 161 ? -9.786 11.682 17.072 1.00 96.38 161 GLY A CA 1
ATOM 1198 C C . GLY A 1 161 ? -8.943 11.211 15.880 1.00 96.38 161 GLY A C 1
ATOM 1199 O O . GLY A 1 161 ? -8.578 10.043 15.815 1.00 96.38 161 GLY A O 1
ATOM 1200 N N . GLU A 1 162 ? -8.548 12.123 14.986 1.00 95.94 162 GLU A N 1
ATOM 1201 C CA . GLU A 1 162 ? -7.681 11.809 13.837 1.00 95.94 162 GLU A CA 1
ATOM 1202 C C . GLU A 1 162 ? -6.279 11.363 14.300 1.00 95.94 162 GLU A C 1
ATOM 1204 O O . GLU A 1 162 ? -5.656 10.493 13.687 1.00 95.94 162 GLU A O 1
ATOM 1209 N N . GLU A 1 163 ? -5.770 11.930 15.398 1.00 96.38 163 GLU A N 1
ATOM 1210 C CA . GLU A 1 163 ? -4.504 11.511 16.008 1.00 96.38 163 GLU A CA 1
ATOM 1211 C C . GLU A 1 163 ? -4.582 10.105 16.612 1.00 96.38 163 GLU A C 1
ATOM 1213 O O . GLU A 1 163 ? -3.658 9.309 16.413 1.00 96.38 163 GLU A O 1
ATOM 1218 N N . ALA A 1 164 ? -5.679 9.790 17.308 1.00 96.50 164 ALA A N 1
ATOM 1219 C CA . ALA A 1 164 ? -5.932 8.465 17.867 1.00 96.50 164 ALA A CA 1
ATOM 1220 C C . ALA A 1 164 ? -6.075 7.403 16.764 1.00 96.50 164 ALA A C 1
ATOM 1222 O O . ALA A 1 164 ? -5.437 6.352 16.832 1.00 96.50 164 ALA A O 1
ATOM 1223 N N . GLU A 1 165 ? -6.823 7.704 15.700 1.00 95.44 165 GLU A N 1
ATOM 1224 C CA . GLU A 1 165 ? -6.942 6.831 14.526 1.00 95.44 165 GLU A CA 1
ATOM 1225 C C . GLU A 1 165 ? -5.584 6.619 13.840 1.00 95.44 165 GLU A C 1
ATOM 1227 O O . GLU A 1 165 ? -5.221 5.491 13.505 1.00 95.44 165 GLU A O 1
ATOM 1232 N N . ASN A 1 166 ? -4.768 7.670 13.708 1.00 96.06 166 ASN A N 1
ATOM 1233 C CA . ASN A 1 166 ? -3.402 7.547 13.198 1.00 96.06 166 ASN A CA 1
ATOM 1234 C C . ASN A 1 166 ? -2.495 6.709 14.106 1.00 96.06 166 ASN A C 1
ATOM 1236 O O . ASN A 1 166 ? -1.565 6.065 13.613 1.00 96.06 166 ASN A O 1
ATOM 1240 N N . ALA A 1 167 ? -2.705 6.751 15.423 1.00 96.06 167 ALA A N 1
ATOM 1241 C CA . ALA A 1 167 ? -1.955 5.934 16.369 1.00 96.06 167 ALA A CA 1
ATOM 1242 C C . ALA A 1 167 ? -2.302 4.451 16.218 1.00 96.06 167 ALA A C 1
ATOM 1244 O O . ALA A 1 167 ? -1.387 3.628 16.148 1.00 96.06 167 ALA A O 1
ATOM 1245 N N . GLU A 1 168 ? -3.585 4.116 16.077 1.00 93.75 168 GLU A N 1
ATOM 1246 C CA . GLU A 1 168 ? -4.009 2.736 15.830 1.00 93.75 168 GLU A CA 1
ATOM 1247 C C . GLU A 1 168 ? -3.560 2.248 14.446 1.00 93.75 168 GLU A C 1
ATOM 1249 O O . GLU A 1 168 ? -3.019 1.150 14.328 1.00 93.75 168 GLU A O 1
ATOM 1254 N N . HIS A 1 169 ? -3.651 3.093 13.411 1.00 94.00 169 HIS A N 1
ATOM 1255 C CA . HIS A 1 169 ? -3.119 2.791 12.075 1.00 94.00 169 HIS A CA 1
ATOM 1256 C C . HIS A 1 169 ? -1.629 2.419 12.126 1.00 94.00 169 HIS A C 1
ATOM 1258 O O . HIS A 1 169 ? -1.225 1.370 11.614 1.00 94.00 169 HIS A O 1
ATOM 1264 N N . ARG A 1 170 ? -0.816 3.225 12.827 1.00 94.00 170 ARG A N 1
ATOM 1265 C CA . ARG A 1 170 ? 0.611 2.942 13.061 1.00 94.00 170 ARG A CA 1
ATOM 1266 C C . ARG A 1 170 ? 0.820 1.638 13.829 1.00 94.00 170 ARG A C 1
ATOM 1268 O O . ARG A 1 170 ? 1.677 0.847 13.447 1.00 94.00 170 ARG A O 1
ATOM 1275 N N . ARG A 1 171 ? 0.036 1.390 14.881 1.00 92.44 171 ARG A N 1
ATOM 1276 C CA . ARG A 1 171 ? 0.121 0.168 15.696 1.00 92.44 171 ARG A CA 1
ATOM 1277 C C . ARG A 1 171 ? -0.171 -1.093 14.883 1.00 92.44 171 ARG A C 1
ATOM 1279 O O . ARG A 1 171 ? 0.516 -2.097 15.053 1.00 92.44 171 ARG A O 1
ATOM 1286 N N . VAL A 1 172 ? -1.180 -1.056 14.016 1.00 91.06 172 VAL A N 1
ATOM 1287 C CA . VAL A 1 172 ? -1.522 -2.178 13.133 1.00 91.06 172 VAL A CA 1
ATOM 1288 C C . VAL A 1 172 ? -0.398 -2.429 12.131 1.00 91.06 172 VAL A C 1
ATOM 1290 O O . VAL A 1 172 ? 0.057 -3.563 12.004 1.00 91.06 172 VAL A O 1
ATOM 1293 N N . ARG A 1 173 ? 0.095 -1.382 11.460 1.00 92.06 173 ARG A N 1
ATOM 1294 C CA . ARG A 1 173 ? 1.171 -1.510 10.463 1.00 92.06 173 ARG A CA 1
ATOM 1295 C C . ARG A 1 173 ? 2.489 -2.011 11.040 1.00 92.06 173 ARG A C 1
ATOM 1297 O O . ARG A 1 173 ? 3.132 -2.872 10.442 1.00 92.06 173 ARG A O 1
ATOM 1304 N N . ALA A 1 174 ? 2.826 -1.562 12.245 1.00 89.88 174 ALA A N 1
ATOM 1305 C CA . ALA A 1 174 ? 3.996 -2.017 12.986 1.00 89.88 174 ALA A CA 1
ATOM 1306 C C . ALA A 1 174 ? 4.060 -3.550 13.141 1.00 89.88 174 ALA A C 1
ATOM 1308 O O . ALA A 1 174 ? 5.153 -4.097 13.251 1.00 89.88 174 ALA A O 1
ATOM 1309 N N . ARG A 1 175 ? 2.923 -4.267 13.105 1.00 88.06 175 ARG A N 1
ATOM 1310 C CA . ARG A 1 175 ? 2.888 -5.742 13.179 1.00 88.06 175 ARG A CA 1
ATOM 1311 C C . ARG A 1 175 ? 3.587 -6.424 12.006 1.00 88.06 175 ARG A C 1
ATOM 1313 O O . ARG A 1 175 ? 4.074 -7.536 12.181 1.00 88.06 175 ARG A O 1
ATOM 1320 N N . VAL A 1 176 ? 3.581 -5.798 10.831 1.00 84.88 176 VAL A N 1
ATOM 1321 C CA . VAL A 1 176 ? 4.221 -6.318 9.615 1.00 84.88 176 VAL A CA 1
ATOM 1322 C C . VAL A 1 176 ? 5.663 -5.825 9.503 1.00 84.88 176 VAL A C 1
ATOM 1324 O O . VAL A 1 176 ? 6.525 -6.559 9.033 1.00 84.88 176 VAL A O 1
ATOM 1327 N N . GLU A 1 177 ? 5.932 -4.604 9.965 1.00 77.50 177 GLU A N 1
ATOM 1328 C CA . GLU A 1 177 ? 7.230 -3.934 9.806 1.00 77.50 177 GLU A CA 1
ATOM 1329 C C . GLU A 1 177 ? 8.261 -4.321 10.877 1.00 77.50 177 GLU A C 1
ATOM 1331 O O . GLU A 1 177 ? 9.457 -4.351 10.591 1.00 77.50 177 GLU A O 1
ATOM 1336 N N . HIS A 1 178 ? 7.825 -4.632 12.102 1.00 69.00 178 HIS A N 1
ATOM 1337 C CA . HIS A 1 178 ? 8.714 -4.994 13.204 1.00 69.00 178 HIS A CA 1
ATOM 1338 C C . HIS A 1 178 ? 8.710 -6.504 13.439 1.00 69.00 178 HIS A C 1
ATOM 1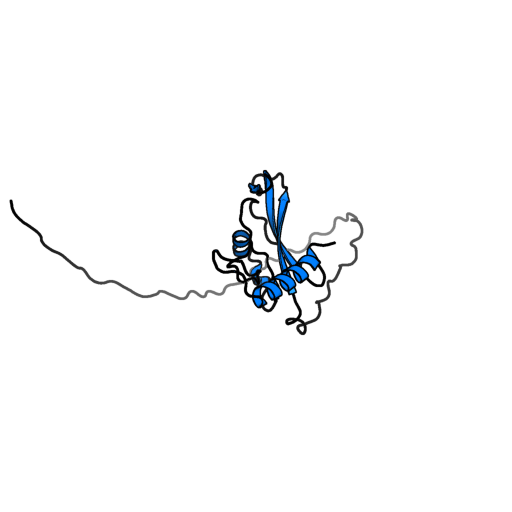340 O O . HIS A 1 178 ? 7.821 -7.065 14.089 1.00 69.00 178 HIS A O 1
ATOM 1346 N N . THR A 1 179 ? 9.747 -7.142 12.898 1.00 50.19 179 THR A N 1
ATOM 1347 C CA . THR A 1 179 ? 10.241 -8.453 13.328 1.00 50.19 179 THR A CA 1
ATOM 1348 C C . THR A 1 179 ? 11.637 -8.276 13.898 1.00 50.19 179 THR A C 1
ATOM 1350 O O . THR A 1 179 ? 12.410 -7.498 13.294 1.00 50.19 179 THR A O 1
#

InterPro domains:
  IPR027806 Harbinger transposase-derived nuclease domain [PF13359] (68-179)